Protein AF-A0A3D3CGZ2-F1 (afdb_monomer_lite)

Structure (mmCIF, N/CA/C/O backbone):
data_AF-A0A3D3CGZ2-F1
#
_entry.id   AF-A0A3D3CGZ2-F1
#
loop_
_atom_site.group_PDB
_atom_site.id
_atom_site.type_symbol
_atom_site.label_atom_id
_atom_site.label_alt_id
_atom_site.label_comp_id
_atom_site.label_asym_id
_atom_site.label_entity_id
_atom_site.label_seq_id
_atom_site.pdbx_PDB_ins_code
_atom_site.Cartn_x
_atom_site.Cartn_y
_atom_site.Cartn_z
_atom_site.occupancy
_atom_site.B_iso_or_equiv
_atom_site.auth_seq_id
_atom_site.auth_comp_id
_atom_site.auth_asym_id
_atom_site.auth_atom_id
_atom_site.pdbx_PDB_model_num
ATOM 1 N N . ASP A 1 1 ? -5.405 -12.551 -6.355 1.00 69.25 1 ASP A N 1
ATOM 2 C CA . ASP A 1 1 ? -4.762 -12.826 -7.650 1.00 69.25 1 ASP A CA 1
ATOM 3 C C . ASP A 1 1 ? -5.011 -14.289 -8.003 1.00 69.25 1 ASP A C 1
ATOM 5 O O . ASP A 1 1 ? -4.936 -15.123 -7.107 1.00 69.25 1 ASP A O 1
ATOM 9 N N . SER A 1 2 ? -5.407 -14.586 -9.243 1.00 75.12 2 SER A N 1
ATOM 10 C CA . SER A 1 2 ? -5.743 -15.952 -9.687 1.00 75.12 2 SER A CA 1
ATOM 11 C C . SER A 1 2 ? -4.536 -16.727 -10.234 1.00 75.12 2 SER A C 1
ATOM 13 O O . SER A 1 2 ? -4.664 -17.899 -10.587 1.00 75.12 2 SER A O 1
ATOM 15 N N . LYS A 1 3 ? -3.363 -16.092 -10.346 1.00 79.69 3 LYS A N 1
ATOM 16 C CA . LYS A 1 3 ? -2.129 -16.731 -10.796 1.00 79.69 3 LYS A CA 1
ATOM 17 C C . LYS A 1 3 ? -1.533 -17.545 -9.655 1.00 79.69 3 LYS A C 1
ATOM 19 O O . LYS A 1 3 ? -1.361 -17.072 -8.536 1.00 79.69 3 LYS A O 1
ATOM 24 N N . LYS A 1 4 ? -1.140 -18.777 -9.977 1.00 79.75 4 LYS A N 1
ATOM 25 C CA . LYS A 1 4 ? -0.520 -19.725 -9.040 1.00 79.75 4 LYS A CA 1
ATOM 26 C C . LYS A 1 4 ? 0.837 -19.248 -8.496 1.00 79.75 4 LYS A C 1
ATOM 28 O O . LYS A 1 4 ? 1.276 -19.714 -7.449 1.00 79.75 4 LYS A O 1
ATOM 33 N N . SER A 1 5 ? 1.532 -18.358 -9.205 1.00 74.19 5 SER A N 1
ATOM 34 C CA . SER A 1 5 ? 2.862 -17.859 -8.835 1.00 74.19 5 SER A CA 1
ATOM 35 C C . SER A 1 5 ? 3.073 -16.456 -9.403 1.00 74.19 5 SER A C 1
ATOM 37 O O . SER A 1 5 ? 2.593 -16.161 -10.497 1.00 74.19 5 SER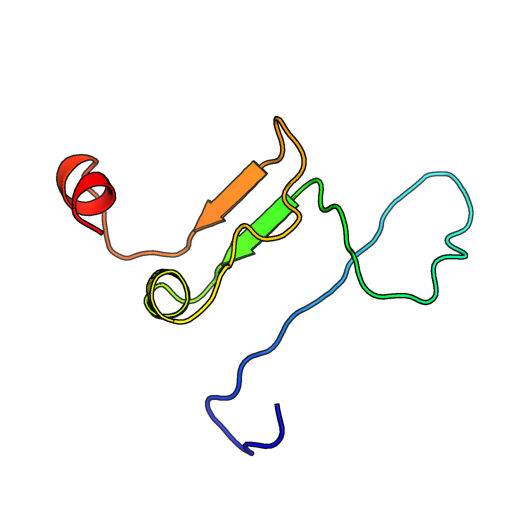 A O 1
ATOM 39 N N . GLY A 1 6 ? 3.781 -15.591 -8.668 1.00 76.94 6 GLY A N 1
ATOM 40 C CA . GLY A 1 6 ? 4.074 -14.215 -9.098 1.00 76.94 6 GLY A CA 1
ATOM 41 C C . GLY A 1 6 ? 2.873 -13.261 -9.087 1.00 76.94 6 GLY A C 1
ATOM 42 O O . GLY A 1 6 ? 2.947 -12.195 -9.693 1.00 76.94 6 GLY A O 1
ATOM 43 N N . GLY A 1 7 ? 1.776 -13.652 -8.435 1.00 82.19 7 GLY A N 1
ATOM 44 C CA . GLY A 1 7 ? 0.593 -12.817 -8.271 1.00 82.19 7 GLY A CA 1
ATOM 45 C C . GLY A 1 7 ? 0.771 -11.705 -7.235 1.00 82.19 7 GLY A C 1
ATOM 46 O O . GLY A 1 7 ? 1.623 -11.789 -6.346 1.00 82.19 7 GLY A O 1
ATOM 47 N N . ILE A 1 8 ? -0.064 -10.670 -7.326 1.00 87.31 8 ILE A N 1
ATOM 48 C CA . ILE A 1 8 ? -0.111 -9.593 -6.335 1.00 87.31 8 ILE A CA 1
ATOM 49 C C . ILE A 1 8 ? -0.885 -10.036 -5.089 1.00 87.31 8 ILE A C 1
ATOM 51 O O . ILE A 1 8 ? -1.948 -10.656 -5.165 1.00 87.31 8 ILE A O 1
ATOM 55 N N . THR A 1 9 ? -0.355 -9.698 -3.917 1.00 89.75 9 THR A N 1
ATOM 56 C CA . THR A 1 9 ? -1.032 -9.911 -2.634 1.00 89.75 9 THR A CA 1
ATOM 57 C C . THR A 1 9 ? -1.155 -8.578 -1.919 1.00 89.75 9 THR A C 1
ATOM 59 O O . THR A 1 9 ? -0.155 -7.886 -1.744 1.00 89.75 9 THR A O 1
ATOM 62 N N . VAL A 1 10 ? -2.374 -8.230 -1.505 1.00 90.25 10 VAL A N 1
ATOM 63 C CA . VAL A 1 10 ? -2.662 -7.006 -0.749 1.00 90.25 10 VAL A CA 1
ATOM 64 C C . VAL A 1 10 ? -3.224 -7.394 0.614 1.00 90.25 10 VAL A C 1
ATOM 66 O O . VAL A 1 10 ? -4.309 -7.972 0.710 1.00 90.25 10 VAL A O 1
ATOM 69 N N . SER A 1 11 ? -2.478 -7.076 1.668 1.00 91.50 11 SER A N 1
ATOM 70 C CA . SER A 1 11 ? -2.831 -7.410 3.049 1.00 91.50 11 SER A CA 1
ATOM 71 C C . SER A 1 11 ? -3.460 -6.209 3.749 1.00 91.50 11 SER A C 1
ATOM 73 O O . SER A 1 11 ? -2.858 -5.144 3.826 1.00 91.50 11 SER A O 1
ATOM 75 N N . HIS A 1 12 ? -4.657 -6.394 4.306 1.00 92.69 12 HIS A N 1
ATOM 76 C CA . HIS A 1 12 ? -5.405 -5.346 4.998 1.00 92.69 12 HIS A CA 1
ATOM 77 C C . HIS A 1 12 ? -5.378 -5.590 6.508 1.00 92.69 12 HIS A C 1
ATOM 79 O O . HIS A 1 12 ? -6.070 -6.480 7.003 1.00 92.69 12 HIS A O 1
ATOM 85 N N . LEU A 1 13 ? -4.584 -4.809 7.242 1.00 92.62 13 LEU A N 1
ATOM 86 C CA . LEU A 1 13 ? -4.443 -4.940 8.693 1.00 92.62 13 LEU A CA 1
ATOM 87 C C . LEU A 1 13 ? -5.052 -3.739 9.417 1.00 92.62 13 LEU A C 1
ATOM 89 O O . LEU A 1 13 ? -4.948 -2.601 8.966 1.00 92.62 13 LEU A O 1
ATOM 93 N N . ARG A 1 14 ? -5.686 -3.997 10.563 1.00 93.25 14 ARG A N 1
ATOM 94 C CA . ARG A 1 14 ? -6.272 -2.972 11.433 1.00 93.25 14 ARG A CA 1
ATOM 95 C C . ARG A 1 14 ? -5.890 -3.257 12.878 1.00 93.25 14 ARG A C 1
ATOM 97 O O . ARG A 1 14 ? -5.998 -4.393 13.331 1.00 93.25 14 ARG A O 1
ATOM 104 N N . PHE A 1 15 ? -5.510 -2.212 13.602 1.00 93.94 15 PHE A N 1
ATOM 105 C CA . PHE A 1 15 ? -5.194 -2.267 15.027 1.00 93.94 15 PHE A CA 1
ATOM 106 C C . PHE A 1 15 ? -5.923 -1.130 15.740 1.00 93.94 15 PHE A C 1
ATOM 108 O O . PHE A 1 15 ? -6.048 -0.031 15.204 1.00 93.94 15 PHE A O 1
ATOM 115 N N . GLY A 1 16 ? -6.423 -1.374 16.949 1.00 93.12 16 GLY A N 1
ATOM 116 C CA . GLY A 1 16 ? -7.117 -0.341 17.707 1.00 93.12 16 GLY A CA 1
ATOM 117 C C . GLY A 1 16 ? -7.607 -0.826 19.062 1.00 93.12 16 GLY A C 1
ATOM 118 O O . GLY A 1 16 ? -7.760 -2.019 19.296 1.00 93.12 16 GLY A O 1
ATOM 119 N N . LYS A 1 17 ? -7.876 0.125 19.963 1.00 94.94 17 LYS A N 1
ATOM 120 C CA . LYS A 1 17 ? -8.394 -0.163 21.313 1.00 94.94 17 LYS A CA 1
ATOM 121 C C . LYS A 1 17 ? -9.866 -0.594 21.315 1.00 94.94 17 LYS A C 1
ATOM 123 O O . LYS A 1 17 ? -10.341 -1.154 22.295 1.00 94.94 17 LYS A O 1
ATOM 128 N N . LYS A 1 18 ? -10.604 -0.277 20.247 1.00 95.12 18 LYS A N 1
ATOM 129 C CA . LYS A 1 18 ? -12.017 -0.635 20.083 1.00 95.12 18 LYS A CA 1
ATOM 130 C C . LYS A 1 18 ? -12.140 -1.920 19.258 1.00 95.12 18 LYS A C 1
ATOM 132 O O . LYS A 1 18 ? -11.324 -2.122 18.359 1.00 95.12 18 LYS A O 1
ATOM 137 N N . PRO A 1 19 ? -13.175 -2.743 19.500 1.00 93.69 19 PRO A N 1
ATOM 138 C CA . PRO A 1 19 ? -13.452 -3.909 18.670 1.00 93.69 19 PRO A CA 1
ATOM 139 C C . PRO A 1 19 ? -13.580 -3.538 17.188 1.00 93.69 19 PRO A C 1
ATOM 141 O O . PRO A 1 19 ? -14.286 -2.590 16.834 1.00 93.69 19 PRO A O 1
ATOM 144 N N . ILE A 1 20 ? -12.909 -4.299 16.326 1.00 93.25 20 ILE A N 1
ATOM 145 C CA . ILE A 1 20 ? -12.894 -4.068 14.880 1.00 93.25 20 ILE A CA 1
ATOM 146 C C . ILE A 1 20 ? -14.141 -4.717 14.274 1.00 93.25 20 ILE A C 1
ATOM 148 O O . ILE A 1 20 ? -14.272 -5.937 14.273 1.00 93.25 20 ILE A O 1
ATOM 152 N N . LYS A 1 21 ? -15.060 -3.893 13.756 1.00 92.44 21 LYS A N 1
ATOM 153 C CA . LYS A 1 21 ? -16.286 -4.336 13.058 1.00 92.44 21 LYS A CA 1
ATOM 154 C C . LYS A 1 21 ? -16.231 -4.125 11.537 1.00 92.44 21 LYS A C 1
ATOM 156 O O . LYS A 1 21 ? -17.202 -4.389 10.838 1.00 92.44 21 LYS A O 1
ATOM 161 N N . SER A 1 22 ? -15.111 -3.622 11.026 1.00 90.06 22 SER A N 1
ATOM 162 C CA . SER A 1 22 ? -14.940 -3.231 9.625 1.00 90.06 22 SER A CA 1
ATOM 163 C C . SER A 1 22 ? -14.649 -4.439 8.731 1.00 90.06 22 SER A C 1
ATOM 165 O O . SER A 1 22 ? -13.493 -4.734 8.438 1.00 90.06 22 SER A O 1
ATOM 167 N N . THR A 1 23 ? -15.694 -5.132 8.275 1.00 89.19 23 THR A N 1
ATOM 168 C CA . THR A 1 23 ? -15.614 -6.282 7.349 1.00 89.19 23 THR A CA 1
ATOM 169 C C . THR A 1 23 ? -15.534 -5.851 5.879 1.00 89.19 23 THR A C 1
ATOM 171 O O . THR A 1 23 ? -16.183 -6.429 5.012 1.00 89.19 23 THR A O 1
ATOM 174 N N . TYR A 1 24 ? -14.775 -4.794 5.598 1.00 91.12 24 TYR A N 1
ATOM 175 C CA . TYR A 1 24 ? -14.547 -4.251 4.258 1.00 91.12 24 TYR A CA 1
ATOM 176 C C . TYR A 1 24 ? -13.047 -4.004 4.043 1.00 91.12 24 TYR A C 1
ATOM 178 O O . TYR A 1 24 ? -12.260 -4.041 4.998 1.00 91.12 24 TYR A O 1
ATOM 186 N N . LEU A 1 25 ? -12.635 -3.779 2.795 1.00 90.25 25 LEU A N 1
ATOM 187 C CA . LEU A 1 25 ? -11.250 -3.426 2.453 1.00 90.25 25 LEU A CA 1
ATOM 188 C C . LEU A 1 25 ? -10.859 -2.078 3.079 1.00 90.25 25 LEU A C 1
ATOM 190 O O . LEU A 1 25 ? -11.719 -1.340 3.545 1.00 90.25 25 LEU A O 1
ATOM 194 N N . ILE A 1 26 ? -9.569 -1.773 3.186 1.00 90.06 26 ILE A N 1
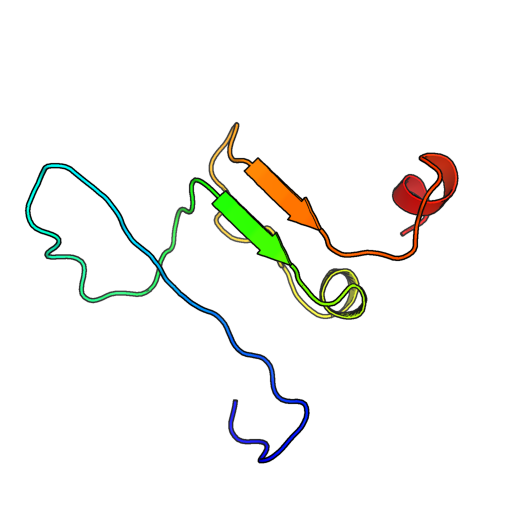ATOM 195 C CA . ILE A 1 26 ? -9.141 -0.471 3.719 1.00 90.06 26 ILE A CA 1
ATOM 196 C C . ILE A 1 26 ? -9.172 0.513 2.559 1.00 90.06 26 ILE A C 1
ATOM 198 O O . ILE A 1 26 ? -8.482 0.330 1.568 1.00 90.06 26 ILE A O 1
ATOM 202 N N . ASP A 1 27 ? -10.003 1.530 2.704 1.00 86.69 27 ASP A N 1
ATOM 203 C CA . ASP A 1 27 ? -10.133 2.680 1.816 1.00 86.69 27 ASP A CA 1
ATOM 204 C C . ASP A 1 27 ? -9.174 3.814 2.201 1.00 86.69 27 ASP A C 1
ATOM 206 O O . ASP A 1 27 ? -8.729 4.573 1.349 1.00 86.69 27 ASP A O 1
ATOM 210 N N . SER A 1 28 ? -8.878 3.941 3.495 1.00 89.25 28 SER A N 1
ATOM 211 C CA . SER A 1 28 ? -8.004 4.962 4.068 1.00 89.25 28 SER A CA 1
ATOM 212 C C . SER A 1 28 ? -6.994 4.334 5.032 1.00 89.25 28 SER A C 1
ATOM 214 O O . SER A 1 28 ? -7.330 4.015 6.177 1.00 89.25 28 SER A O 1
ATOM 216 N N . ALA A 1 29 ? -5.753 4.168 4.583 1.00 92.62 29 ALA A N 1
ATOM 217 C CA . ALA A 1 29 ? -4.658 3.561 5.327 1.00 92.62 29 ALA A CA 1
ATOM 218 C C . ALA A 1 29 ? -3.759 4.617 5.989 1.00 92.62 29 ALA A C 1
ATOM 220 O O . ALA A 1 29 ? -3.410 5.631 5.388 1.00 92.62 29 ALA A O 1
ATOM 221 N N . ASP A 1 30 ? -3.367 4.364 7.239 1.00 93.44 30 ASP A N 1
ATOM 222 C CA . ASP A 1 30 ? -2.375 5.177 7.961 1.00 93.44 30 ASP A CA 1
ATOM 223 C C . ASP A 1 30 ? -0.930 4.788 7.587 1.00 93.44 30 ASP A C 1
ATOM 225 O O . ASP A 1 30 ? -0.012 5.600 7.685 1.00 93.44 30 ASP A O 1
ATOM 229 N N . PHE A 1 31 ? -0.736 3.545 7.143 1.00 94.19 31 PHE A N 1
ATOM 230 C CA . PHE A 1 31 ? 0.550 2.985 6.742 1.00 94.19 31 PHE A CA 1
ATOM 231 C C . PHE A 1 31 ? 0.369 2.107 5.504 1.00 94.19 31 PHE A C 1
ATOM 233 O O . PHE A 1 31 ? -0.494 1.225 5.499 1.00 94.19 31 PHE A O 1
ATOM 240 N N . ILE A 1 32 ? 1.199 2.320 4.484 1.00 94.69 32 ILE A N 1
ATOM 241 C CA . ILE A 1 32 ? 1.273 1.465 3.297 1.00 94.69 32 ILE A CA 1
ATOM 242 C C . ILE A 1 32 ? 2.721 1.028 3.089 1.00 94.69 32 ILE A C 1
ATOM 244 O O . ILE A 1 32 ? 3.632 1.852 3.106 1.00 94.69 32 ILE A O 1
ATOM 248 N N . ALA A 1 33 ? 2.926 -0.268 2.849 1.00 93.94 33 ALA A N 1
ATOM 249 C CA . ALA A 1 33 ? 4.223 -0.816 2.476 1.00 93.94 33 ALA A CA 1
ATOM 250 C C . ALA A 1 33 ? 4.164 -1.499 1.106 1.00 93.94 33 ALA A C 1
ATOM 252 O O . ALA A 1 33 ? 3.309 -2.351 0.860 1.00 93.94 33 ALA A O 1
ATOM 253 N N . CYS A 1 34 ? 5.109 -1.155 0.235 1.00 93.75 34 CYS A N 1
ATOM 254 C CA . CYS A 1 34 ? 5.317 -1.786 -1.058 1.00 93.75 34 CYS A CA 1
ATOM 255 C C . CYS A 1 34 ? 6.609 -2.607 -1.020 1.00 93.75 34 CYS A C 1
ATOM 257 O O . CYS A 1 34 ? 7.707 -2.066 -0.931 1.00 93.75 34 CYS A O 1
ATOM 259 N N . HIS A 1 35 ? 6.483 -3.934 -1.063 1.00 93.75 35 HIS A N 1
ATOM 260 C CA . HIS A 1 35 ? 7.629 -4.840 -0.913 1.00 93.75 35 HIS A CA 1
ATOM 261 C C . HIS A 1 35 ? 8.315 -5.201 -2.237 1.00 93.75 35 HIS A C 1
ATOM 263 O O . HIS A 1 35 ? 9.327 -5.903 -2.225 1.00 93.75 35 HIS A O 1
ATOM 269 N N . LYS A 1 36 ? 7.764 -4.751 -3.368 1.00 90.56 36 LYS A N 1
ATOM 270 C CA . LYS A 1 36 ? 8.272 -5.041 -4.706 1.00 90.56 36 LYS A CA 1
ATOM 271 C C . LYS A 1 36 ? 8.238 -3.774 -5.555 1.00 90.56 36 LYS A C 1
ATOM 273 O O . LYS A 1 36 ? 7.159 -3.296 -5.896 1.00 90.56 36 LYS A O 1
ATOM 278 N N . GLN A 1 37 ? 9.418 -3.268 -5.900 1.00 90.94 37 GLN A N 1
ATOM 279 C CA . GLN A 1 37 ? 9.601 -1.992 -6.597 1.00 90.94 37 GLN A CA 1
ATOM 280 C C . GLN A 1 37 ? 8.795 -1.877 -7.903 1.00 90.94 37 GLN A C 1
ATOM 282 O O . GLN A 1 37 ? 8.219 -0.828 -8.166 1.00 90.94 37 GLN A O 1
ATOM 287 N N . GLU A 1 38 ? 8.648 -2.958 -8.687 1.00 89.81 38 GLU A N 1
ATOM 288 C CA . GLU A 1 38 ? 7.955 -2.891 -9.984 1.00 89.81 38 GLU A CA 1
ATOM 289 C C . GLU A 1 38 ? 6.466 -2.532 -9.854 1.00 89.81 38 GLU A C 1
ATOM 291 O O . GLU A 1 38 ? 5.838 -2.126 -10.832 1.00 89.81 38 GLU A O 1
ATOM 296 N N . TYR A 1 39 ? 5.882 -2.681 -8.660 1.00 90.31 39 TY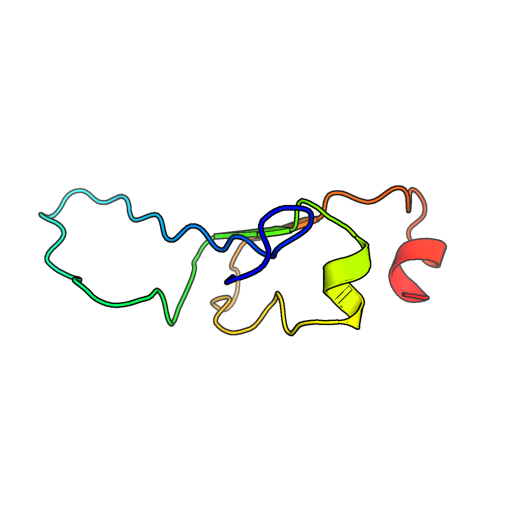R A N 1
ATOM 297 C CA . TYR A 1 39 ? 4.488 -2.321 -8.420 1.00 90.31 39 TYR A CA 1
ATOM 298 C C . TYR A 1 39 ? 4.241 -0.815 -8.416 1.00 90.31 39 TYR A C 1
ATOM 300 O O . TYR A 1 39 ? 3.113 -0.429 -8.698 1.00 90.31 39 TYR A O 1
ATOM 308 N N . VAL A 1 40 ? 5.264 0.016 -8.188 1.00 89.69 40 VAL A N 1
ATOM 309 C CA . VAL A 1 40 ? 5.142 1.486 -8.224 1.00 89.69 40 VAL A CA 1
ATOM 310 C C . VAL A 1 40 ? 4.698 1.977 -9.607 1.00 89.69 40 VAL A C 1
ATOM 312 O O . VAL A 1 40 ? 3.874 2.877 -9.702 1.00 89.69 40 VAL A O 1
ATOM 315 N N . HIS A 1 41 ? 5.173 1.340 -10.681 1.00 88.31 41 HIS A N 1
ATOM 316 C CA . HIS A 1 41 ? 4.811 1.720 -12.052 1.00 88.31 41 HIS A CA 1
ATOM 317 C C . HIS A 1 41 ? 3.556 1.010 -12.578 1.00 88.31 41 HIS A C 1
ATOM 319 O O . HIS A 1 41 ? 2.950 1.457 -13.548 1.00 88.31 41 HIS A O 1
ATOM 325 N N . GLN A 1 42 ? 3.191 -0.135 -11.992 1.00 87.44 42 GLN A N 1
ATOM 326 C CA . GLN A 1 42 ? 2.089 -0.974 -12.484 1.00 87.44 42 GLN A CA 1
ATOM 327 C C . GLN A 1 42 ? 0.764 -0.717 -11.763 1.00 87.44 42 GLN A C 1
ATOM 329 O O . GLN A 1 42 ? -0.295 -0.997 -12.324 1.00 87.44 42 GLN A O 1
ATOM 334 N N . TYR A 1 43 ? 0.813 -0.225 -10.526 1.00 88.06 43 TYR A N 1
ATOM 335 C CA . TYR A 1 43 ? -0.352 -0.064 -9.667 1.00 88.06 43 TYR A CA 1
ATOM 336 C C . TYR A 1 43 ? -0.291 1.259 -8.916 1.00 88.06 43 TYR A C 1
ATOM 338 O O . TYR A 1 43 ? 0.780 1.743 -8.561 1.00 88.06 43 TYR A O 1
ATOM 346 N N . ASP A 1 44 ? -1.462 1.798 -8.590 1.00 88.31 44 ASP A N 1
ATOM 347 C CA . ASP A 1 44 ? -1.562 2.925 -7.670 1.00 88.31 44 ASP A CA 1
ATOM 348 C C . ASP A 1 44 ? -1.387 2.431 -6.225 1.00 88.31 44 ASP A C 1
ATOM 350 O O . ASP A 1 44 ? -2.347 2.112 -5.522 1.00 88.31 44 ASP A O 1
ATOM 354 N N . VAL A 1 45 ? -0.127 2.298 -5.802 1.00 89.06 45 VAL A N 1
ATOM 355 C CA . VAL A 1 45 ? 0.230 1.822 -4.457 1.00 89.06 45 VAL A CA 1
ATOM 356 C C . VAL A 1 45 ? -0.076 2.845 -3.364 1.00 89.06 45 VAL A C 1
ATOM 358 O O . VAL A 1 45 ? -0.124 2.467 -2.199 1.00 89.06 45 VAL A O 1
ATOM 361 N N . LEU A 1 46 ? -0.290 4.118 -3.707 1.00 88.81 46 LEU A N 1
ATOM 362 C CA . LEU A 1 46 ? -0.610 5.181 -2.749 1.00 88.81 46 LEU A CA 1
ATOM 363 C C . LEU A 1 46 ? -2.117 5.449 -2.645 1.00 88.81 46 LEU A C 1
ATOM 365 O O . LEU A 1 46 ? -2.533 6.259 -1.811 1.00 88.81 46 LEU A O 1
ATOM 369 N N . ALA A 1 47 ? -2.934 4.752 -3.440 1.00 87.12 47 ALA A N 1
ATOM 370 C CA . ALA A 1 47 ? -4.385 4.823 -3.373 1.00 87.12 47 ALA A CA 1
ATOM 371 C C . ALA A 1 47 ? -4.876 4.590 -1.936 1.00 87.12 47 ALA A C 1
ATOM 373 O O . ALA A 1 47 ? -4.682 3.527 -1.345 1.00 87.12 47 ALA A O 1
ATOM 374 N N . GLY A 1 48 ? -5.531 5.603 -1.369 1.00 84.62 48 GLY A N 1
ATOM 375 C CA . GLY A 1 48 ? -6.077 5.529 -0.017 1.00 84.62 48 GLY A CA 1
ATOM 376 C C . GLY A 1 48 ? -5.070 5.793 1.103 1.00 84.62 48 GLY A C 1
ATOM 377 O O . GLY A 1 48 ? -5.428 5.643 2.268 1.00 84.62 48 GLY A O 1
ATOM 378 N N . LEU A 1 49 ? -3.833 6.218 0.824 1.00 91.88 49 LEU A N 1
ATOM 379 C CA . LEU A 1 49 ? -2.951 6.708 1.884 1.00 91.88 49 LEU A CA 1
ATOM 380 C C . LEU A 1 49 ? -3.528 8.003 2.468 1.00 91.88 49 LEU A C 1
ATOM 382 O O . LEU A 1 49 ? -3.769 8.982 1.758 1.00 91.88 49 LEU A O 1
ATOM 386 N N . LYS A 1 50 ? -3.753 8.028 3.783 1.00 91.50 50 LYS A N 1
ATOM 387 C CA . LYS A 1 50 ? -4.199 9.247 4.461 1.00 91.50 50 LYS A CA 1
ATOM 388 C C . LYS A 1 50 ? -3.122 10.326 4.388 1.00 91.50 50 LYS A C 1
ATOM 390 O O . LYS A 1 50 ? -1.925 10.047 4.347 1.00 91.50 50 LYS A O 1
ATOM 395 N N . LYS A 1 51 ? -3.546 11.589 4.468 1.00 89.19 51 LYS A N 1
ATOM 396 C CA . LYS A 1 51 ? -2.623 12.719 4.628 1.00 89.19 51 LYS A CA 1
ATOM 397 C C . LYS A 1 51 ? -1.767 12.512 5.884 1.00 89.19 51 LYS A C 1
ATOM 399 O O . LYS A 1 51 ? -2.313 12.243 6.951 1.00 89.19 51 LYS A O 1
ATOM 404 N N . ASN A 1 52 ? -0.450 12.671 5.745 1.00 91.44 52 ASN A N 1
ATOM 405 C CA . ASN A 1 52 ? 0.560 12.364 6.771 1.00 91.44 52 ASN A CA 1
ATOM 406 C C . ASN A 1 52 ? 0.674 10.871 7.140 1.00 91.44 52 ASN A C 1
ATOM 408 O O . ASN A 1 52 ? 1.250 10.543 8.176 1.00 91.44 52 ASN A O 1
ATOM 412 N N . GLY A 1 53 ? 0.126 9.972 6.321 1.00 91.00 53 GLY A N 1
ATOM 413 C CA . GLY A 1 53 ? 0.382 8.542 6.432 1.00 91.00 53 GLY A CA 1
ATOM 414 C C . GLY A 1 53 ? 1.824 8.204 6.059 1.00 91.00 53 GLY A C 1
ATOM 415 O O . GLY A 1 53 ? 2.508 8.964 5.372 1.00 91.00 53 GLY A O 1
ATOM 416 N N . THR A 1 54 ? 2.299 7.055 6.522 1.00 94.81 54 THR A N 1
ATOM 417 C CA . THR A 1 54 ? 3.661 6.590 6.242 1.00 94.81 54 THR A CA 1
ATOM 418 C C . THR A 1 54 ? 3.657 5.634 5.056 1.00 94.81 54 THR A C 1
ATOM 420 O O . THR A 1 54 ? 2.908 4.656 5.044 1.00 94.81 54 THR A O 1
ATOM 423 N N . PHE A 1 55 ? 4.526 5.898 4.084 1.00 94.31 55 PHE A N 1
ATOM 424 C CA . PHE A 1 55 ? 4.789 4.995 2.971 1.00 94.31 55 PHE A CA 1
ATOM 425 C C . PHE A 1 55 ? 6.179 4.377 3.116 1.00 94.31 55 PHE A C 1
ATOM 427 O O . PHE A 1 55 ? 7.161 5.091 3.308 1.00 94.31 55 PHE A O 1
ATOM 434 N N . LEU A 1 56 ? 6.254 3.051 3.034 1.00 94.06 56 LEU A N 1
ATOM 435 C CA . LEU A 1 56 ? 7.503 2.297 3.047 1.00 94.06 56 LEU A CA 1
ATOM 436 C C . LEU A 1 56 ? 7.673 1.580 1.708 1.00 94.06 56 LEU A C 1
ATOM 438 O O . LEU A 1 56 ? 6.849 0.743 1.344 1.00 94.06 56 LEU A O 1
ATOM 442 N N . LEU A 1 57 ? 8.762 1.860 1.000 1.00 93.81 57 LEU A N 1
ATOM 443 C CA . LEU A 1 57 ? 9.088 1.212 -0.265 1.00 93.81 57 LEU A CA 1
ATOM 444 C C . LEU A 1 57 ? 10.356 0.374 -0.116 1.00 93.81 57 LEU A C 1
ATOM 446 O O . LEU A 1 57 ? 11.400 0.878 0.288 1.00 93.81 57 LEU A O 1
ATOM 450 N N . ASN A 1 58 ? 10.264 -0.903 -0.475 1.00 93.50 58 ASN A N 1
ATOM 451 C CA . ASN A 1 58 ? 11.426 -1.751 -0.690 1.00 93.50 58 ASN A CA 1
ATOM 452 C C . ASN A 1 58 ? 11.915 -1.562 -2.131 1.00 93.50 58 ASN A C 1
ATOM 454 O O . ASN A 1 58 ? 11.237 -1.982 -3.073 1.00 93.50 58 ASN A O 1
ATOM 458 N N . THR A 1 59 ? 13.074 -0.933 -2.291 1.00 93.44 59 THR A N 1
ATOM 459 C CA . THR A 1 59 ? 13.669 -0.623 -3.593 1.00 93.44 59 THR A CA 1
ATOM 460 C C . THR A 1 59 ? 15.187 -0.764 -3.551 1.00 93.44 59 THR A C 1
ATOM 462 O O . THR A 1 59 ? 15.798 -0.728 -2.483 1.00 93.44 59 THR A O 1
ATOM 465 N N . GLN A 1 60 ? 15.788 -0.951 -4.725 1.00 92.12 60 GLN A N 1
ATOM 466 C CA . GLN A 1 60 ? 17.237 -0.881 -4.918 1.00 92.12 60 GLN A CA 1
ATOM 467 C C . GLN A 1 60 ? 17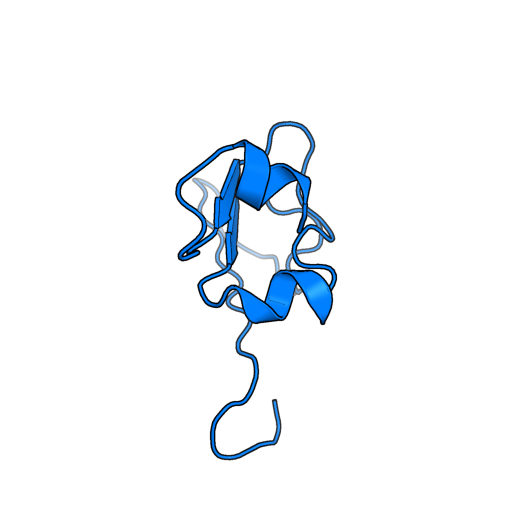.724 0.542 -5.229 1.00 92.12 60 GLN A C 1
ATOM 469 O O . GLN A 1 60 ? 18.931 0.756 -5.298 1.00 92.12 60 GLN A O 1
ATOM 474 N N . TRP A 1 61 ? 16.814 1.505 -5.405 1.00 92.38 61 TRP A N 1
ATOM 475 C CA . TRP A 1 61 ? 17.162 2.917 -5.559 1.00 92.38 61 TRP A CA 1
ATOM 476 C C . TRP A 1 61 ? 17.713 3.442 -4.240 1.00 92.38 61 TRP A C 1
ATOM 478 O O . TRP A 1 61 ? 17.018 3.464 -3.224 1.00 92.38 61 TRP A O 1
ATOM 488 N N . THR A 1 62 ? 18.988 3.812 -4.248 1.00 90.00 62 THR A N 1
ATOM 489 C CA . THR A 1 62 ? 19.701 4.212 -3.025 1.00 90.00 62 THR A CA 1
ATOM 490 C C . THR A 1 62 ? 19.970 5.703 -2.979 1.00 90.00 62 THR A C 1
ATOM 492 O O . THR A 1 62 ? 20.162 6.255 -1.896 1.00 90.00 62 THR A O 1
ATOM 495 N N . SER A 1 63 ? 19.960 6.360 -4.138 1.00 91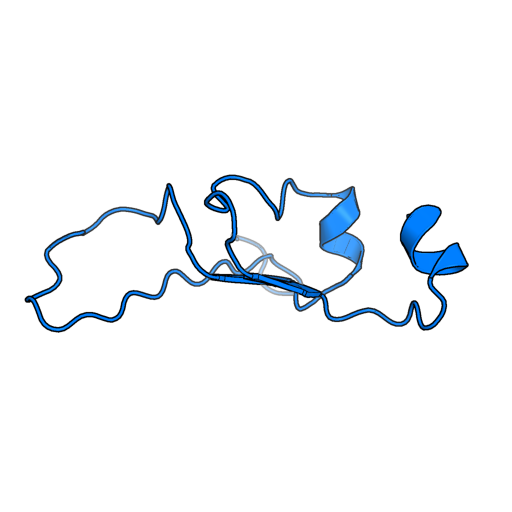.81 63 SER A N 1
ATOM 496 C CA . SER A 1 63 ? 20.099 7.806 -4.243 1.00 91.81 63 SER A CA 1
ATOM 497 C C . SER A 1 63 ? 18.743 8.490 -4.405 1.00 91.81 63 SER A C 1
ATOM 499 O O . SER A 1 63 ? 17.806 7.939 -4.984 1.00 91.81 63 SER A O 1
ATOM 501 N N . GLU A 1 64 ? 18.651 9.722 -3.911 1.00 88.81 64 GLU A N 1
ATOM 502 C CA . GLU A 1 64 ? 17.470 10.570 -4.092 1.00 88.81 64 GLU A CA 1
ATOM 503 C C . GLU A 1 64 ? 17.222 10.866 -5.578 1.00 88.81 64 GLU A C 1
ATOM 505 O O . GLU A 1 64 ? 16.089 10.813 -6.035 1.00 88.81 64 GLU A O 1
ATOM 510 N N . GLU A 1 65 ? 18.289 11.037 -6.362 1.00 89.06 65 GLU A N 1
ATOM 511 C CA . GLU A 1 65 ? 18.194 11.252 -7.808 1.00 89.06 65 GLU A CA 1
ATOM 512 C C . GLU A 1 65 ? 17.591 10.044 -8.550 1.00 89.06 65 GLU A C 1
ATOM 514 O O . GLU A 1 65 ? 16.837 10.210 -9.507 1.00 89.06 65 GLU A O 1
ATOM 519 N N . GLU A 1 66 ? 17.905 8.814 -8.130 1.00 88.06 66 GLU A N 1
ATOM 520 C CA . GLU A 1 66 ? 17.250 7.616 -8.670 1.00 88.06 66 GLU A CA 1
ATOM 521 C C . GLU A 1 66 ? 15.779 7.557 -8.269 1.00 88.06 66 GL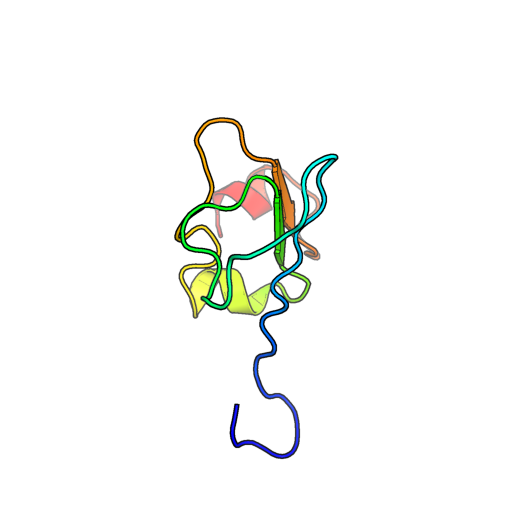U A C 1
ATOM 523 O O . GLU A 1 66 ? 14.950 7.188 -9.094 1.00 88.06 66 GLU A O 1
ATOM 528 N N . LEU A 1 67 ? 15.440 7.936 -7.036 1.00 87.81 67 LEU A N 1
ATOM 529 C CA . LEU A 1 67 ? 14.056 7.937 -6.574 1.00 87.81 67 LEU A CA 1
ATOM 530 C C . LEU A 1 67 ? 13.209 8.987 -7.306 1.00 87.81 67 LEU A C 1
ATOM 532 O O . LEU A 1 67 ? 12.087 8.687 -7.679 1.00 87.81 67 LEU A O 1
ATOM 536 N N . GLU A 1 68 ? 13.738 10.186 -7.556 1.00 86.50 68 GLU A N 1
ATOM 537 C CA . GLU A 1 68 ? 13.024 11.246 -8.286 1.00 86.50 68 GLU A CA 1
ATOM 538 C C . GLU A 1 68 ? 12.772 10.905 -9.762 1.00 86.50 68 GLU A C 1
ATOM 540 O O . GLU A 1 68 ? 11.833 11.417 -10.373 1.00 86.50 68 GLU A O 1
ATOM 545 N N . LYS A 1 69 ? 13.617 10.055 -10.354 1.00 85.81 69 LYS A N 1
ATOM 546 C CA . LYS A 1 69 ? 13.491 9.629 -11.755 1.00 85.81 69 LYS A CA 1
ATOM 547 C C . LYS A 1 69 ? 12.430 8.550 -11.978 1.00 85.81 69 LYS A C 1
ATOM 549 O O . LYS A 1 69 ? 12.067 8.332 -13.136 1.00 85.81 69 LYS A O 1
ATOM 554 N N . ASN A 1 70 ? 11.990 7.857 -10.926 1.00 79.12 70 ASN A N 1
ATOM 555 C CA . ASN A 1 70 ? 11.093 6.699 -11.003 1.00 79.12 70 ASN A CA 1
ATOM 556 C C . ASN A 1 70 ? 9.725 6.989 -10.379 1.00 79.12 70 ASN A C 1
ATOM 558 O O . ASN A 1 70 ? 8.731 6.463 -10.932 1.00 79.12 70 ASN A O 1
#

Radius of gyration: 14.57 Å; chains: 1; bounding box: 36×32×34 Å

Sequence (70 aa):
DSKKSGGITVSHLRFGKKPIKSTYLIDSADFIACHKQEYVHQYDVLAGLKKNGTFLLNTQWTSEEELEKN

Foldseek 3Di:
DPDPPPDDDDDADDDDPDDDPPPDGQQADLEFEDQDPVCVVVDPSCRRHDVNRYYHYDDPPPDPVSVVVD

pLDDT: mean 89.39, std 5.22, range [69.25, 95.12]

Secondary structure (DSSP, 8-state):
---SSS----------SS-----S--SSEEEEEE--TTHHHHS-TTTTEEEEEEEEE--S--SHHHHHH-